Protein AF-A0A7C9AGA9-F1 (afdb_monomer_lite)

Foldseek 3Di:
DDDDDDDDDDDDDDDDDDDDDDDDDDDDDDDDDDDDDDPPDQDLVLVLLLLVLLLVLVPDPVNVVVPDLQVSLQSSQVSSVVPDPPPDDRDGSVRSVVVCVVQLVLLVLLLVLLVVLVVVDDPPDDPVSSNVSSQVSSCVVPVDGDDVVSNNVSQVPRPCSVVVDDDDPPPPPDDDDD

Sequence (178 aa):
MYGTPLVYYPTQPAPTTTSNPPPKKGKKKKTTNEGGGLGAKWTVEEDRRLVESWINVSTDPITGADHKKSGFWNKVALLYNRYAPQGATIRTGKICNARWNRAAPLVHKFSGSVAEAYRMNPSGANEDDIMQLAHANYQTKVGKTFDLMHWWLLLKDVPKWETGCDESIEVAGKRLRE

Secondary structure (DSSP, 8-state):
-PPPP---PPPPPPP----------------------S-PPPPHHHHHHHHHHHHHHHH-GGGGG---HHHHHHHHHHHHHHTSPTTPPPPPHHHHHHHHHHHHHHHHHHHHHHHHHHHT--TT--HHHHHHHHHHHHHHHHSS----HHHHHHHTT-HHHHH--SSSSGGGS-----

Organism: Opuntia streptacantha (NCBI:txid393608)

pLDDT: mean 73.15, std 26.1, range [26.39, 97.62]

InterPro domains:
  IPR001005 SANT/Myb domain [PS50090] (41-104)

Radius of gyration: 22.17 Å; chains: 1; bounding box: 47×60×65 Å

Structure (mmCIF, N/CA/C/O backbone):
data_AF-A0A7C9AGA9-F1
#
_entry.id   AF-A0A7C9AGA9-F1
#
loop_
_atom_site.group_PDB
_atom_site.id
_atom_site.type_symbol
_atom_site.label_atom_id
_atom_site.label_alt_id
_atom_site.label_comp_id
_atom_site.label_asym_id
_atom_site.label_entity_id
_atom_site.label_seq_id
_atom_site.pdbx_PDB_ins_code
_atom_site.Cartn_x
_atom_site.Cartn_y
_atom_site.Cartn_z
_atom_site.occupancy
_atom_site.B_iso_or_equiv
_atom_site.auth_seq_id
_atom_site.auth_comp_id
_atom_site.auth_asym_id
_atom_site.auth_atom_id
_atom_site.pdbx_PDB_model_num
ATOM 1 N N . MET A 1 1 ? 24.504 -8.997 28.547 1.00 39.72 1 MET A N 1
ATOM 2 C CA . MET A 1 1 ? 25.043 -9.439 27.243 1.00 39.72 1 MET A CA 1
ATOM 3 C C . MET A 1 1 ? 23.888 -10.064 26.470 1.00 39.72 1 MET A C 1
ATOM 5 O O . MET A 1 1 ? 23.668 -11.261 26.587 1.00 39.72 1 MET A O 1
ATOM 9 N N . TYR A 1 2 ? 23.060 -9.253 25.809 1.00 35.25 2 TYR A N 1
ATOM 10 C CA . TYR A 1 2 ? 21.906 -9.762 25.061 1.00 35.25 2 TYR A CA 1
ATOM 11 C C . TYR A 1 2 ? 22.397 -10.324 23.725 1.00 35.25 2 TYR A C 1
ATOM 13 O O . TYR A 1 2 ? 23.014 -9.602 22.944 1.00 35.25 2 TYR A O 1
ATOM 21 N N . GLY A 1 3 ? 22.191 -11.626 23.519 1.00 37.19 3 GLY A N 1
ATOM 22 C CA . GLY A 1 3 ? 22.558 -12.331 22.296 1.00 37.19 3 GLY A CA 1
ATOM 23 C C . GLY A 1 3 ? 21.707 -11.868 21.116 1.00 37.19 3 GLY A C 1
ATOM 24 O O . GLY A 1 3 ? 20.489 -11.743 21.222 1.00 37.19 3 GLY A O 1
ATOM 25 N N . THR A 1 4 ? 22.364 -11.603 19.995 1.00 42.75 4 THR A N 1
ATOM 26 C CA . THR A 1 4 ? 21.743 -11.315 18.703 1.00 42.75 4 THR A CA 1
ATOM 27 C C . THR A 1 4 ? 21.019 -12.561 18.173 1.00 42.75 4 THR A C 1
ATOM 29 O O . THR A 1 4 ? 21.627 -13.633 18.119 1.00 42.75 4 THR A O 1
ATOM 32 N N . PRO A 1 5 ? 19.741 -12.479 17.763 1.00 40.62 5 PRO A N 1
ATOM 33 C CA . PRO A 1 5 ? 19.074 -13.609 17.129 1.00 40.62 5 PRO A CA 1
ATOM 34 C C . PRO A 1 5 ? 19.585 -13.794 15.693 1.00 40.62 5 PRO A C 1
ATOM 36 O O . PRO A 1 5 ? 19.644 -12.847 14.906 1.00 40.62 5 PRO A O 1
ATOM 39 N N . LEU A 1 6 ? 19.966 -15.031 15.359 1.00 37.97 6 LEU A N 1
ATOM 40 C CA . LEU A 1 6 ? 20.382 -15.436 14.018 1.00 37.97 6 LEU A CA 1
ATOM 41 C C . LEU A 1 6 ? 19.194 -15.354 13.054 1.00 37.97 6 LEU A C 1
ATOM 43 O O . LEU A 1 6 ? 18.260 -16.151 13.119 1.00 37.97 6 LEU A O 1
ATOM 47 N N . VAL A 1 7 ? 19.253 -14.399 12.133 1.00 41.03 7 VAL A N 1
ATOM 48 C CA . VAL A 1 7 ? 18.376 -14.345 10.964 1.00 41.03 7 VAL A CA 1
ATOM 49 C C . VAL A 1 7 ? 18.815 -15.415 9.962 1.00 41.03 7 VAL A C 1
ATOM 51 O O . VAL A 1 7 ? 19.922 -15.378 9.425 1.00 41.03 7 VAL A O 1
ATOM 54 N N . TYR A 1 8 ? 17.956 -16.409 9.740 1.00 31.77 8 TYR A N 1
ATOM 55 C CA . TYR A 1 8 ? 18.155 -17.445 8.730 1.00 31.77 8 TYR A CA 1
ATOM 56 C C . TYR A 1 8 ? 17.895 -16.855 7.338 1.00 31.77 8 TYR A C 1
ATOM 58 O O . TYR A 1 8 ? 16.749 -16.610 6.966 1.00 31.77 8 TYR A O 1
ATOM 66 N N . TYR A 1 9 ? 18.960 -16.624 6.567 1.00 33.38 9 TYR A N 1
ATOM 67 C CA . TYR A 1 9 ? 18.868 -16.296 5.145 1.00 33.38 9 TYR A CA 1
ATOM 68 C C . TYR A 1 9 ? 19.170 -17.550 4.310 1.00 33.38 9 TYR A C 1
ATOM 70 O O . TYR A 1 9 ? 20.279 -18.081 4.410 1.00 33.38 9 TYR A O 1
ATOM 78 N N . PRO A 1 10 ? 18.238 -18.037 3.471 1.00 43.00 10 PRO A N 1
ATOM 79 C CA . PRO A 1 10 ? 18.528 -19.126 2.549 1.00 43.00 10 PRO A CA 1
ATOM 80 C C . PRO A 1 10 ? 19.542 -18.677 1.486 1.00 43.00 10 PRO A C 1
ATOM 82 O O . PRO A 1 10 ? 19.391 -17.639 0.840 1.00 43.00 10 PRO A O 1
ATOM 85 N N . THR A 1 11 ? 20.594 -19.477 1.323 1.00 35.62 11 THR A N 1
ATOM 86 C CA . THR A 1 11 ? 21.693 -19.279 0.373 1.00 35.62 11 THR A CA 1
ATOM 87 C C . THR A 1 11 ? 21.175 -19.242 -1.069 1.00 35.62 11 THR A C 1
ATOM 89 O O . THR A 1 11 ? 20.546 -20.192 -1.533 1.00 35.62 11 THR A O 1
ATOM 92 N N . GLN A 1 12 ? 21.452 -18.158 -1.800 1.00 39.62 12 GLN A N 1
ATOM 93 C CA . GLN A 1 12 ? 21.188 -18.083 -3.240 1.00 39.62 12 GLN A CA 1
ATOM 94 C C . GLN A 1 12 ? 22.231 -18.898 -4.024 1.00 39.62 12 GLN A C 1
ATOM 96 O O . GLN A 1 12 ? 23.425 -18.738 -3.763 1.00 39.62 12 GLN A O 1
ATOM 101 N N . PRO A 1 13 ? 21.839 -19.733 -5.003 1.00 37.53 13 PRO A N 1
ATOM 102 C CA . PRO A 1 13 ? 22.802 -20.363 -5.898 1.00 37.53 13 PRO A CA 1
ATOM 103 C C . PRO A 1 13 ? 23.362 -19.346 -6.908 1.00 37.53 13 PRO A C 1
ATOM 105 O O . PRO A 1 13 ? 22.625 -18.563 -7.510 1.00 37.53 13 PRO A O 1
ATOM 108 N N . ALA A 1 14 ? 24.684 -19.374 -7.084 1.00 35.16 14 ALA A N 1
ATOM 109 C CA . ALA A 1 14 ? 25.435 -18.549 -8.027 1.00 35.16 14 ALA A CA 1
ATOM 110 C C . ALA A 1 14 ? 25.087 -18.867 -9.502 1.00 35.16 14 ALA A C 1
ATOM 112 O O . ALA A 1 14 ? 24.732 -20.006 -9.816 1.00 35.16 14 ALA A O 1
ATOM 113 N N . PRO A 1 15 ? 25.220 -17.899 -10.431 1.00 33.16 15 PRO A N 1
ATOM 114 C CA . PRO A 1 15 ? 24.930 -18.113 -11.845 1.00 33.16 15 PRO A CA 1
ATOM 115 C C . PRO A 1 15 ? 26.035 -18.942 -12.513 1.00 33.16 15 PRO A C 1
ATOM 117 O O . PRO A 1 15 ? 27.178 -18.500 -12.619 1.00 33.16 15 PRO A O 1
ATOM 120 N N . THR A 1 16 ? 25.698 -20.131 -13.014 1.00 29.09 16 THR A N 1
ATOM 121 C CA . THR A 1 16 ? 26.574 -20.887 -13.912 1.00 29.09 16 THR A CA 1
ATOM 122 C C . THR A 1 16 ? 26.334 -20.460 -15.357 1.00 29.09 16 THR A C 1
ATOM 124 O O . THR A 1 16 ? 25.304 -20.730 -15.973 1.00 29.09 16 THR A O 1
ATOM 127 N N . THR A 1 17 ? 27.328 -19.775 -15.912 1.00 29.39 17 THR A N 1
ATOM 128 C CA . THR A 1 17 ? 27.481 -19.544 -17.346 1.00 29.39 17 THR A CA 1
ATOM 129 C C . THR A 1 17 ? 27.748 -20.887 -18.027 1.00 29.39 17 THR A C 1
ATOM 131 O O . THR A 1 17 ? 28.743 -21.547 -17.740 1.00 29.39 17 THR A O 1
ATOM 134 N N . THR A 1 18 ? 26.884 -21.318 -18.942 1.00 28.12 18 THR A N 1
ATOM 135 C CA . THR A 1 18 ? 27.195 -22.396 -19.891 1.00 28.12 18 THR A CA 1
ATOM 136 C C . THR A 1 18 ? 26.573 -22.052 -21.236 1.00 28.12 18 THR A C 1
ATOM 138 O O . THR A 1 18 ? 25.356 -22.012 -21.398 1.00 28.12 18 THR A O 1
ATOM 141 N N . SER A 1 19 ? 27.451 -21.742 -22.186 1.00 28.91 19 SER A N 1
ATOM 142 C CA . SER A 1 19 ? 27.158 -21.581 -23.604 1.00 28.91 19 SER A CA 1
ATOM 143 C C . SER A 1 19 ? 26.885 -22.934 -24.258 1.00 28.91 19 SER A C 1
ATOM 145 O O . SER A 1 19 ? 27.581 -23.891 -23.924 1.00 28.91 19 SER A O 1
ATOM 147 N N . ASN A 1 20 ? 25.943 -22.986 -25.215 1.00 32.97 20 ASN A N 1
ATOM 148 C CA . ASN A 1 20 ? 25.980 -23.697 -26.521 1.00 32.97 20 ASN A CA 1
ATOM 149 C C . ASN A 1 20 ? 24.539 -23.809 -27.126 1.00 32.97 20 ASN A C 1
ATOM 151 O O . ASN A 1 20 ? 23.587 -23.443 -26.441 1.00 32.97 20 ASN A O 1
ATOM 155 N N . PRO A 1 21 ? 24.331 -24.197 -28.411 1.00 35.50 21 PRO A N 1
ATOM 156 C CA . PRO A 1 21 ? 24.087 -23.323 -29.578 1.00 35.50 21 PRO A CA 1
ATOM 157 C C . PRO A 1 21 ? 22.657 -23.511 -30.185 1.00 35.50 21 PRO A C 1
ATOM 159 O O . PRO A 1 21 ? 21.881 -24.313 -29.666 1.00 35.50 21 PRO A O 1
ATOM 162 N N . PRO A 1 22 ? 22.248 -22.808 -31.275 1.00 41.53 22 PRO A N 1
ATOM 163 C CA . PRO A 1 22 ? 20.850 -22.792 -31.739 1.00 41.53 22 PRO A CA 1
ATOM 164 C C . PRO A 1 22 ? 20.518 -23.961 -32.688 1.00 41.53 22 PRO A C 1
ATOM 166 O O . PRO A 1 22 ? 21.375 -24.354 -33.484 1.00 41.53 22 PRO A O 1
ATOM 169 N N . PRO A 1 23 ? 19.264 -24.471 -32.710 1.00 32.66 23 PRO A N 1
ATOM 170 C CA . PRO A 1 23 ? 18.559 -24.489 -34.003 1.00 32.66 23 PRO A CA 1
ATOM 171 C C . PRO A 1 23 ? 17.006 -24.438 -34.003 1.00 32.66 23 PRO A C 1
ATOM 173 O O . PRO A 1 23 ? 16.314 -25.116 -33.256 1.00 32.66 23 PRO A O 1
ATOM 176 N N . LYS A 1 24 ? 16.526 -23.763 -35.061 1.00 28.41 24 LYS A N 1
ATOM 177 C CA . LYS A 1 24 ? 15.438 -24.104 -36.011 1.00 28.41 24 LYS A CA 1
ATOM 178 C C . LYS A 1 24 ? 13.952 -23.849 -35.680 1.00 28.41 24 LYS A C 1
ATOM 180 O O . LYS A 1 24 ? 13.315 -24.431 -34.815 1.00 28.41 24 LYS A O 1
ATOM 185 N N . LYS A 1 25 ? 13.408 -23.011 -36.576 1.00 36.22 25 LYS A N 1
ATOM 186 C CA . LYS A 1 25 ? 12.015 -22.654 -36.870 1.00 36.22 25 LYS A CA 1
ATOM 187 C C . LYS A 1 25 ? 11.065 -23.860 -36.912 1.00 36.22 25 LYS A C 1
ATOM 189 O O . LYS A 1 25 ? 11.244 -24.758 -37.728 1.00 36.22 25 LYS A O 1
ATOM 194 N N . GLY A 1 26 ? 9.962 -23.750 -36.175 1.00 28.50 26 GLY A N 1
ATOM 195 C CA . GLY A 1 26 ? 8.726 -24.497 -36.401 1.00 28.50 26 GLY A CA 1
ATOM 196 C C . GLY A 1 26 ? 7.529 -23.560 -36.245 1.00 28.50 26 GLY A C 1
ATOM 197 O O . GLY A 1 26 ? 7.240 -23.088 -35.152 1.00 28.50 26 GLY A O 1
ATOM 198 N N . LYS A 1 27 ? 6.848 -23.244 -37.351 1.00 33.62 27 LYS A N 1
ATOM 199 C CA . LYS A 1 27 ? 5.562 -22.529 -37.346 1.00 33.62 27 LYS A CA 1
ATOM 200 C C . LYS A 1 27 ? 4.480 -23.462 -36.793 1.00 33.62 27 LYS A C 1
ATOM 202 O O . LYS A 1 27 ? 4.341 -24.552 -37.340 1.00 33.62 27 LYS A O 1
ATOM 207 N N . LYS A 1 28 ? 3.636 -23.002 -35.857 1.00 28.03 28 LYS A N 1
ATOM 208 C CA . LYS A 1 28 ? 2.190 -23.313 -35.859 1.00 28.03 28 LYS A CA 1
ATOM 209 C C . LYS A 1 28 ? 1.373 -22.391 -34.936 1.00 28.03 28 LYS A C 1
ATOM 211 O O . LYS A 1 28 ? 1.570 -22.344 -33.731 1.00 28.03 28 LYS A O 1
ATOM 216 N N . LYS A 1 29 ? 0.478 -21.665 -35.615 1.00 34.91 29 LYS A N 1
ATOM 217 C CA . LYS A 1 29 ? -0.795 -21.022 -35.244 1.00 34.91 29 LYS A CA 1
ATOM 218 C C . LYS A 1 29 ? -1.148 -20.916 -33.751 1.00 34.91 29 LYS A C 1
ATOM 220 O O . LYS A 1 29 ? -1.431 -21.925 -33.114 1.00 34.91 29 LYS A O 1
ATOM 225 N N . LYS A 1 30 ? -1.380 -19.681 -33.290 1.00 28.16 30 LYS A N 1
ATOM 226 C CA . LYS A 1 30 ? -2.410 -19.411 -32.281 1.00 28.16 30 LYS A CA 1
ATOM 227 C C . LYS A 1 30 ? -3.196 -18.153 -32.655 1.00 28.16 30 LYS A C 1
ATOM 229 O O . LYS A 1 30 ? -2.634 -17.089 -32.877 1.00 28.16 30 LYS A O 1
ATOM 234 N N . THR A 1 31 ? -4.482 -18.412 -32.833 1.00 26.39 31 THR A N 1
ATOM 235 C CA . THR A 1 31 ? -5.652 -17.548 -32.987 1.00 26.39 31 THR A CA 1
ATOM 236 C C . THR A 1 31 ? -5.500 -16.107 -32.506 1.00 26.39 31 THR A C 1
ATOM 238 O O . THR A 1 31 ? -5.170 -15.853 -31.349 1.00 26.39 31 THR A O 1
ATOM 241 N N . THR A 1 32 ? -5.845 -15.193 -33.406 1.00 35.03 32 THR A N 1
ATOM 242 C CA . THR A 1 32 ? -6.247 -13.812 -33.151 1.00 35.03 32 THR A CA 1
ATOM 243 C C . THR A 1 32 ? -7.291 -13.754 -32.035 1.00 35.03 32 THR A C 1
ATOM 245 O O . THR A 1 32 ? -8.332 -14.398 -32.145 1.00 35.03 32 THR A O 1
ATOM 248 N N . ASN A 1 33 ? -7.036 -12.960 -30.997 1.00 30.09 33 ASN A N 1
ATOM 249 C CA . ASN 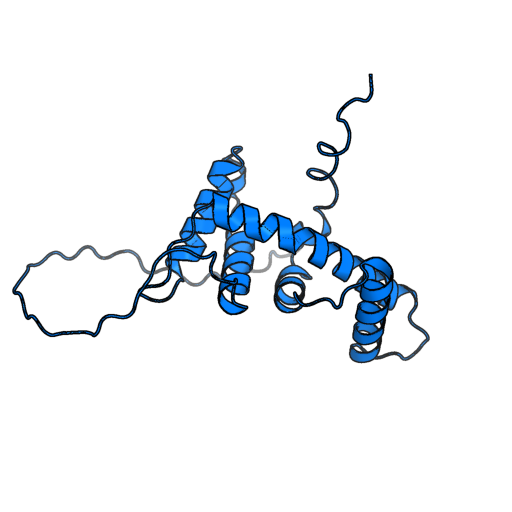A 1 33 ? -8.042 -12.010 -30.536 1.00 30.09 33 ASN A CA 1
ATOM 250 C C . ASN A 1 33 ? -7.339 -10.786 -29.924 1.00 30.09 33 ASN A C 1
ATOM 252 O O . ASN A 1 33 ? -6.679 -10.883 -28.893 1.00 30.09 33 ASN A O 1
ATOM 256 N N . GLU A 1 34 ? -7.368 -9.708 -30.705 1.00 36.56 34 GLU A N 1
ATOM 257 C CA . GLU A 1 34 ? -7.579 -8.295 -30.347 1.00 36.56 34 GLU A CA 1
ATOM 258 C C . GLU A 1 34 ? -7.330 -7.924 -28.873 1.00 36.56 34 GLU A C 1
ATOM 260 O O . GLU A 1 34 ? -7.956 -8.448 -27.961 1.00 36.56 34 GLU A O 1
ATOM 265 N N . GLY A 1 35 ? -6.356 -7.077 -28.548 1.00 31.08 35 GLY A N 1
ATOM 266 C CA . GLY A 1 35 ? -6.414 -5.620 -28.725 1.00 31.08 35 GLY A CA 1
ATOM 267 C C . GLY A 1 35 ? -6.210 -5.016 -27.323 1.00 31.08 35 GLY A C 1
ATOM 268 O O . GLY A 1 35 ? -6.912 -5.350 -26.383 1.00 31.08 35 GLY A O 1
ATOM 269 N N . GLY A 1 36 ? -5.153 -4.265 -27.027 1.00 32.00 36 GLY A N 1
ATOM 270 C CA . GLY A 1 36 ? -4.911 -2.968 -27.637 1.00 32.00 36 GLY A CA 1
ATOM 271 C C . GLY A 1 36 ? -5.779 -1.899 -26.964 1.00 32.00 36 GLY A C 1
ATOM 272 O O . GLY A 1 36 ? -6.773 -1.484 -27.532 1.00 32.00 36 GLY A O 1
ATOM 273 N N . GLY A 1 37 ? -5.385 -1.450 -25.766 1.00 37.06 37 GLY A N 1
ATOM 274 C CA . GLY A 1 37 ? -5.727 -0.117 -25.255 1.00 37.06 37 GLY A CA 1
ATOM 275 C C . GLY A 1 37 ? -7.147 0.125 -24.733 1.00 37.06 37 GLY A C 1
ATOM 276 O O . GLY A 1 37 ? -7.912 0.821 -25.373 1.00 37.06 37 GLY A O 1
ATOM 277 N N . LEU A 1 38 ? -7.419 -0.291 -23.494 1.00 36.12 38 LEU A N 1
ATOM 278 C CA . LEU A 1 38 ? -8.285 0.383 -22.512 1.00 36.12 38 LEU A CA 1
ATOM 279 C C . LEU A 1 38 ? -7.751 -0.064 -21.144 1.00 36.12 38 LEU A C 1
ATOM 281 O O . LEU A 1 38 ? -7.530 -1.254 -20.946 1.00 36.12 38 LEU A O 1
ATOM 285 N N . GLY A 1 39 ? -7.418 0.872 -20.249 1.00 46.16 39 GLY A N 1
ATOM 286 C CA . GLY A 1 39 ? -6.615 0.611 -19.044 1.00 46.16 39 GLY A CA 1
ATOM 287 C C . GLY A 1 39 ? -7.052 -0.640 -18.277 1.00 46.16 39 GLY A C 1
ATOM 288 O O . GLY A 1 39 ? -8.075 -0.613 -17.598 1.00 46.16 39 GLY A O 1
ATOM 289 N N . ALA A 1 40 ? -6.276 -1.724 -18.401 1.00 58.12 40 ALA A N 1
ATOM 290 C CA . ALA A 1 40 ? -6.589 -3.009 -17.788 1.00 58.12 40 ALA A CA 1
ATOM 291 C C . ALA A 1 40 ? -6.846 -2.812 -16.290 1.00 58.12 40 ALA A C 1
ATOM 293 O O . ALA A 1 40 ? -5.966 -2.310 -15.576 1.00 58.12 40 ALA A O 1
ATOM 294 N N . LYS A 1 41 ? -8.062 -3.164 -15.851 1.00 80.56 41 LYS A N 1
ATOM 295 C CA . LYS A 1 41 ? -8.449 -3.173 -14.438 1.00 80.56 41 LYS A CA 1
ATOM 296 C C . LYS A 1 41 ? -7.404 -3.990 -13.679 1.00 80.56 41 LYS A C 1
ATOM 298 O O . LYS A 1 41 ? -7.092 -5.100 -14.094 1.00 80.56 41 LYS A O 1
ATOM 303 N N . TRP A 1 42 ? -6.845 -3.411 -12.620 1.00 92.12 42 TRP A N 1
ATOM 304 C CA . TRP A 1 42 ? -5.905 -4.116 -11.756 1.00 92.12 42 TRP A CA 1
ATOM 305 C C . TRP A 1 42 ? -6.635 -5.265 -11.072 1.00 92.12 42 TRP A C 1
ATOM 307 O O . TRP A 1 42 ? -7.652 -5.049 -10.414 1.00 92.12 42 TRP A O 1
ATOM 317 N N . THR A 1 43 ? -6.128 -6.471 -11.269 1.00 94.38 43 THR A N 1
ATOM 318 C CA . THR A 1 43 ? -6.585 -7.666 -10.560 1.00 94.38 43 THR A CA 1
ATOM 319 C C . THR A 1 43 ? -6.022 -7.696 -9.142 1.00 94.38 43 THR A C 1
ATOM 321 O O . THR A 1 43 ? -5.054 -6.998 -8.822 1.00 94.38 43 THR A O 1
ATOM 324 N N . VAL A 1 44 ? -6.611 -8.531 -8.288 1.00 95.25 44 VAL A N 1
ATOM 325 C CA . VAL A 1 44 ? -6.138 -8.719 -6.913 1.00 95.25 44 VAL A CA 1
ATOM 326 C C . VAL A 1 44 ? -4.704 -9.263 -6.911 1.00 95.25 44 VAL A C 1
ATOM 328 O O . VAL A 1 44 ? -3.873 -8.809 -6.130 1.00 95.25 44 VAL A O 1
ATOM 331 N N . GLU A 1 45 ? -4.368 -10.169 -7.826 1.00 95.44 45 GLU A N 1
ATOM 332 C CA . GLU A 1 45 ? -3.030 -10.755 -7.959 1.00 95.44 45 GLU A CA 1
ATOM 333 C C . GLU A 1 45 ? -1.999 -9.727 -8.442 1.00 95.44 45 GLU A C 1
ATOM 335 O O . GLU A 1 45 ? -0.862 -9.718 -7.968 1.00 95.44 45 GLU A O 1
ATOM 340 N N . GLU A 1 46 ? -2.376 -8.841 -9.369 1.00 96.06 46 GLU A N 1
ATOM 341 C CA . GLU A 1 46 ? -1.508 -7.731 -9.772 1.00 96.06 46 GLU A CA 1
ATOM 342 C C . GLU A 1 46 ? -1.286 -6.747 -8.619 1.00 96.06 46 GLU A C 1
ATOM 344 O O . GLU A 1 46 ? -0.170 -6.270 -8.426 1.00 96.06 46 GLU A O 1
ATOM 349 N N . ASP A 1 47 ? -2.321 -6.454 -7.838 1.00 96.88 47 ASP A N 1
ATOM 350 C CA . ASP A 1 47 ? -2.201 -5.599 -6.664 1.00 96.88 47 ASP A CA 1
ATOM 351 C C . ASP A 1 47 ? -1.293 -6.208 -5.593 1.00 96.88 47 ASP A C 1
ATOM 353 O O . ASP A 1 47 ? -0.391 -5.521 -5.117 1.00 96.88 47 ASP A O 1
ATOM 357 N N . ARG A 1 48 ? -1.470 -7.492 -5.248 1.00 97.19 48 ARG A N 1
ATOM 358 C CA . ARG A 1 48 ? -0.590 -8.184 -4.289 1.00 97.19 48 ARG A CA 1
ATOM 359 C C . ARG A 1 48 ? 0.864 -8.097 -4.731 1.00 97.19 48 ARG A C 1
ATOM 361 O O . ARG A 1 48 ? 1.706 -7.638 -3.967 1.00 97.19 48 ARG A O 1
ATOM 368 N N . ARG A 1 49 ? 1.139 -8.416 -6.000 1.00 97.38 49 ARG A N 1
ATOM 369 C CA . ARG A 1 49 ? 2.496 -8.347 -6.557 1.00 97.38 49 ARG A CA 1
ATOM 370 C C . ARG A 1 49 ? 3.072 -6.936 -6.495 1.00 97.38 49 ARG A C 1
ATOM 372 O O . ARG A 1 49 ? 4.267 -6.772 -6.251 1.00 97.38 49 ARG A O 1
ATOM 379 N N . LEU A 1 50 ? 2.254 -5.909 -6.736 1.00 97.62 50 LEU A N 1
ATOM 380 C CA . LEU A 1 50 ? 2.676 -4.514 -6.610 1.00 97.62 50 LEU A CA 1
ATOM 381 C C . LEU A 1 50 ? 3.040 -4.177 -5.160 1.00 97.62 50 LEU A C 1
ATOM 383 O O . LEU A 1 50 ? 4.090 -3.576 -4.936 1.00 97.62 50 LEU A O 1
ATOM 387 N N . VAL A 1 51 ? 2.204 -4.574 -4.200 1.00 97.25 51 VAL A N 1
ATOM 388 C CA . VAL A 1 51 ? 2.432 -4.330 -2.771 1.00 97.25 51 VAL A CA 1
ATOM 389 C C . VAL A 1 51 ? 3.684 -5.050 -2.282 1.00 97.25 51 VAL A C 1
ATOM 391 O O . VAL A 1 51 ? 4.563 -4.411 -1.713 1.00 97.25 51 VAL A O 1
ATOM 394 N N . GLU A 1 52 ? 3.834 -6.334 -2.591 1.00 96.00 52 GLU A N 1
ATOM 395 C CA . GLU A 1 52 ? 5.024 -7.121 -2.255 1.00 96.00 52 GLU A CA 1
ATOM 396 C C . GLU A 1 52 ? 6.291 -6.516 -2.869 1.00 96.00 52 GLU A C 1
ATOM 398 O O . GLU A 1 52 ? 7.302 -6.350 -2.185 1.00 96.00 52 GLU A O 1
ATOM 403 N N . SER A 1 53 ? 6.241 -6.123 -4.146 1.00 96.19 53 SER A N 1
ATOM 404 C CA . SER A 1 53 ? 7.376 -5.477 -4.818 1.00 96.19 53 SER A CA 1
ATOM 405 C C . SER A 1 53 ? 7.742 -4.151 -4.154 1.00 96.19 53 SER A C 1
ATOM 407 O O . SER A 1 53 ? 8.923 -3.853 -3.991 1.00 96.19 53 SER A O 1
ATOM 409 N N . TRP A 1 54 ? 6.745 -3.356 -3.757 1.00 95.38 54 TRP A N 1
ATOM 410 C CA . TRP A 1 54 ? 6.975 -2.113 -3.029 1.00 95.38 54 TRP A CA 1
ATOM 411 C C . TRP A 1 54 ? 7.615 -2.373 -1.667 1.00 95.38 54 TRP A C 1
ATOM 413 O O . TRP A 1 54 ? 8.614 -1.727 -1.361 1.00 95.38 54 TRP A O 1
ATOM 423 N N . ILE A 1 55 ? 7.106 -3.341 -0.894 1.00 93.69 55 ILE A N 1
ATOM 424 C CA . ILE A 1 55 ? 7.653 -3.706 0.421 1.00 93.69 55 ILE A CA 1
ATOM 425 C C . ILE A 1 55 ? 9.134 -4.065 0.271 1.00 93.69 55 ILE A C 1
ATOM 427 O O . ILE A 1 55 ? 9.965 -3.407 0.892 1.00 93.69 55 ILE A O 1
ATOM 431 N N . ASN A 1 56 ? 9.466 -4.990 -0.638 1.00 92.25 56 ASN A N 1
ATOM 432 C CA . ASN A 1 56 ? 10.840 -5.441 -0.887 1.00 92.25 56 ASN A CA 1
ATOM 433 C C . ASN A 1 56 ? 11.800 -4.288 -1.222 1.00 92.25 56 ASN A C 1
ATOM 435 O O . ASN A 1 56 ? 12.889 -4.202 -0.662 1.00 92.25 56 ASN A O 1
ATOM 439 N N . VAL A 1 57 ? 11.400 -3.379 -2.119 1.00 91.44 57 VAL A N 1
ATOM 440 C CA . VAL A 1 57 ? 12.233 -2.217 -2.487 1.00 91.44 57 VAL A CA 1
ATOM 441 C C . VAL A 1 57 ? 12.305 -1.200 -1.345 1.00 91.44 57 VAL A C 1
ATOM 443 O O . VAL A 1 57 ? 13.323 -0.540 -1.162 1.00 91.44 57 VAL A O 1
ATOM 446 N N . SER A 1 58 ? 11.235 -1.050 -0.565 1.00 87.19 58 SER A N 1
ATOM 447 C CA . SER A 1 58 ? 11.166 -0.079 0.528 1.00 87.19 58 SER A CA 1
ATOM 448 C C . SER A 1 58 ? 12.011 -0.466 1.747 1.00 87.19 58 SER A C 1
ATOM 450 O O . SER A 1 58 ? 12.402 0.430 2.501 1.00 87.19 58 SER A O 1
ATOM 452 N N . THR A 1 59 ? 12.284 -1.761 1.928 1.00 85.12 59 THR A N 1
ATOM 453 C CA . THR A 1 59 ? 13.094 -2.320 3.021 1.00 85.12 59 THR A CA 1
ATOM 454 C C . THR A 1 59 ? 14.538 -2.610 2.615 1.00 85.12 59 THR A C 1
ATOM 456 O O . THR A 1 59 ? 15.345 -2.956 3.471 1.00 85.12 59 THR A O 1
ATOM 459 N N . ASP A 1 60 ? 14.877 -2.484 1.330 1.00 81.06 60 ASP A N 1
ATOM 460 C CA . ASP A 1 60 ? 16.239 -2.683 0.839 1.00 81.06 60 ASP A CA 1
ATOM 461 C C . ASP A 1 60 ? 17.156 -1.521 1.284 1.00 81.06 60 ASP A C 1
ATOM 463 O O . ASP A 1 60 ? 16.946 -0.377 0.854 1.00 81.06 60 ASP A O 1
ATOM 467 N N . PRO A 1 61 ? 18.195 -1.782 2.105 1.00 67.31 61 PRO A N 1
ATOM 468 C CA . PRO A 1 61 ? 19.104 -0.748 2.600 1.00 67.31 61 PRO A CA 1
ATOM 469 C C . PRO A 1 61 ? 19.873 -0.039 1.475 1.00 67.31 61 PRO A C 1
ATOM 471 O O . PRO A 1 61 ? 20.213 1.135 1.612 1.00 67.31 61 PRO A O 1
ATOM 474 N N . ILE A 1 62 ? 20.100 -0.703 0.335 1.00 67.12 62 ILE A N 1
ATOM 475 C CA . ILE A 1 62 ? 20.804 -0.128 -0.822 1.00 67.12 62 ILE A CA 1
ATOM 476 C C . ILE A 1 62 ? 19.927 0.919 -1.519 1.00 67.12 62 ILE A C 1
ATOM 478 O O . ILE A 1 62 ? 20.417 1.921 -2.044 1.00 67.12 62 ILE A O 1
ATOM 482 N N . THR A 1 63 ? 18.606 0.732 -1.494 1.00 60.44 63 THR A N 1
ATOM 483 C CA . THR A 1 63 ? 17.662 1.672 -2.103 1.00 60.44 63 THR A CA 1
ATOM 484 C C . THR A 1 63 ? 17.607 3.017 -1.360 1.00 60.44 63 THR A C 1
ATOM 486 O O . THR A 1 63 ? 17.241 4.021 -1.971 1.00 60.44 63 THR A O 1
ATOM 489 N N . GLY A 1 64 ? 18.076 3.088 -0.108 1.00 53.75 64 GLY A N 1
ATOM 490 C CA . GLY A 1 64 ? 18.214 4.341 0.647 1.00 53.75 64 GLY A CA 1
ATOM 491 C C . GLY A 1 64 ? 19.180 5.365 0.030 1.00 53.75 64 GLY A C 1
ATOM 492 O O . GLY A 1 64 ? 19.028 6.557 0.278 1.00 53.75 64 GLY A O 1
ATOM 493 N N . ALA A 1 65 ? 20.123 4.929 -0.815 1.00 55.03 65 ALA A N 1
ATOM 494 C CA . ALA A 1 65 ? 21.098 5.808 -1.474 1.00 55.03 65 ALA A CA 1
ATOM 495 C C . ALA A 1 65 ? 20.580 6.456 -2.776 1.00 55.03 65 ALA A C 1
ATOM 497 O O . ALA A 1 65 ? 21.217 7.349 -3.335 1.00 55.03 65 ALA A O 1
ATOM 498 N N . ASP A 1 66 ? 19.434 6.005 -3.294 1.00 57.16 66 ASP A N 1
ATOM 499 C CA . ASP A 1 66 ? 18.911 6.427 -4.594 1.00 57.16 66 ASP A CA 1
ATOM 500 C C . ASP A 1 66 ? 17.762 7.429 -4.400 1.00 57.16 66 ASP A C 1
ATOM 502 O O . ASP A 1 66 ? 16.580 7.086 -4.394 1.00 57.16 66 ASP A O 1
ATOM 506 N N . HIS A 1 67 ? 18.117 8.702 -4.204 1.00 59.19 67 HIS A N 1
ATOM 507 C CA . HIS A 1 67 ? 17.194 9.773 -3.794 1.00 59.19 67 HIS A CA 1
ATOM 508 C C . HIS A 1 67 ? 16.136 10.172 -4.844 1.00 59.19 67 HIS A C 1
ATOM 510 O O . HIS A 1 67 ? 15.293 11.039 -4.595 1.00 59.19 67 HIS A O 1
ATOM 516 N N . LYS A 1 68 ? 16.143 9.580 -6.046 1.00 77.69 68 LYS A N 1
ATOM 517 C CA . LYS A 1 68 ? 15.188 9.937 -7.104 1.00 77.69 68 LYS A CA 1
ATOM 518 C C . LYS A 1 68 ? 13.924 9.086 -6.997 1.00 77.69 68 LYS A C 1
ATOM 520 O O . LYS A 1 68 ? 13.944 7.887 -7.264 1.00 77.69 68 LYS A O 1
ATOM 525 N N . LYS A 1 69 ? 12.779 9.742 -6.749 1.00 76.50 69 LYS A N 1
ATOM 526 C CA . LYS A 1 69 ? 11.438 9.113 -6.751 1.00 76.50 69 LYS A CA 1
ATOM 527 C C . LYS A 1 69 ? 11.186 8.254 -8.003 1.00 76.50 69 LYS A C 1
ATOM 529 O O . LYS A 1 69 ? 10.562 7.202 -7.910 1.00 76.50 69 LYS A O 1
ATOM 534 N N . SER A 1 70 ? 11.677 8.671 -9.175 1.00 83.62 70 SER A N 1
ATOM 535 C CA . SER A 1 70 ? 11.563 7.888 -10.416 1.00 83.62 70 SER A CA 1
ATOM 536 C C . SER A 1 70 ? 12.375 6.587 -10.384 1.00 83.62 70 SER A C 1
ATOM 538 O O . SER A 1 70 ? 11.880 5.561 -10.848 1.00 83.62 70 SER A O 1
ATOM 540 N N . GLY A 1 71 ? 13.580 6.606 -9.808 1.00 88.44 71 GLY A N 1
ATOM 541 C CA . GLY A 1 71 ? 14.434 5.429 -9.637 1.00 88.44 71 GLY A CA 1
ATOM 542 C C . GLY A 1 71 ? 13.781 4.380 -8.740 1.00 88.44 71 GLY A C 1
ATOM 543 O O . GLY A 1 71 ? 13.702 3.214 -9.124 1.00 88.44 71 GLY A O 1
ATOM 544 N N . PHE A 1 72 ? 13.203 4.811 -7.614 1.00 90.75 72 PHE A N 1
ATOM 545 C CA . PHE A 1 72 ? 12.447 3.938 -6.710 1.00 90.75 72 PHE A CA 1
ATOM 546 C C . PHE A 1 72 ? 11.337 3.172 -7.444 1.00 90.75 72 PHE A C 1
ATOM 548 O O . PHE A 1 72 ? 11.307 1.942 -7.444 1.00 90.75 72 PHE A O 1
ATOM 555 N N . TRP A 1 73 ? 10.456 3.884 -8.150 1.00 94.50 73 TRP A N 1
ATOM 556 C CA . TRP A 1 73 ? 9.341 3.245 -8.853 1.00 94.50 73 TRP A CA 1
ATOM 557 C C . TRP A 1 73 ? 9.780 2.371 -10.028 1.00 94.50 73 TRP A C 1
ATOM 559 O O . TRP A 1 73 ? 9.098 1.398 -10.347 1.00 94.50 73 TRP A O 1
ATOM 569 N N . ASN A 1 74 ? 10.921 2.669 -10.652 1.00 94.25 74 ASN A N 1
ATOM 570 C CA . ASN A 1 74 ? 11.507 1.794 -11.663 1.00 94.25 74 ASN A CA 1
ATOM 571 C C . ASN A 1 74 ? 11.998 0.471 -11.056 1.00 94.25 74 ASN A C 1
ATOM 573 O O . ASN A 1 74 ? 11.765 -0.575 -11.656 1.00 94.25 74 ASN A O 1
ATOM 577 N N . LYS A 1 75 ? 12.598 0.488 -9.856 1.00 94.44 75 LYS A N 1
ATOM 578 C CA . LYS A 1 75 ? 12.972 -0.738 -9.123 1.00 94.44 75 LYS A CA 1
ATOM 579 C C . LYS A 1 75 ? 11.740 -1.560 -8.737 1.00 94.44 75 LYS A C 1
ATOM 581 O O . LYS A 1 75 ? 11.721 -2.768 -8.960 1.00 94.44 75 LYS A O 1
ATOM 586 N N . VAL A 1 76 ? 10.680 -0.903 -8.254 1.00 95.44 76 VAL A N 1
ATOM 587 C CA . VAL A 1 76 ? 9.399 -1.569 -7.949 1.00 95.44 76 VAL A CA 1
ATOM 588 C C . VAL A 1 76 ? 8.819 -2.229 -9.199 1.00 95.44 76 VAL A C 1
ATOM 590 O O . VAL A 1 76 ? 8.464 -3.403 -9.166 1.00 95.44 76 VAL A O 1
ATOM 593 N N . ALA A 1 77 ? 8.764 -1.507 -10.320 1.00 96.50 77 ALA A N 1
ATOM 594 C CA . ALA A 1 77 ? 8.278 -2.060 -11.581 1.00 96.50 77 ALA A CA 1
ATOM 595 C C . ALA A 1 77 ? 9.151 -3.219 -12.087 1.00 96.50 77 ALA A C 1
ATOM 597 O O . ALA A 1 77 ? 8.624 -4.193 -12.619 1.00 96.50 77 ALA A O 1
ATOM 598 N N . LEU A 1 78 ? 10.473 -3.148 -11.910 1.00 96.12 78 LEU A N 1
ATOM 599 C CA . LEU A 1 78 ? 11.382 -4.229 -12.285 1.00 96.12 78 LEU A CA 1
ATOM 600 C C . LEU A 1 78 ? 11.064 -5.521 -11.519 1.00 96.12 78 LEU A C 1
ATOM 602 O O . LEU A 1 78 ? 10.926 -6.570 -12.149 1.00 96.12 78 LEU A O 1
ATOM 606 N N . LEU A 1 79 ? 10.906 -5.452 -10.191 1.00 96.56 79 LEU A N 1
ATOM 607 C CA . LEU A 1 79 ? 10.514 -6.616 -9.385 1.00 96.56 79 LEU A CA 1
ATOM 608 C C . LEU A 1 79 ? 9.109 -7.106 -9.741 1.00 96.56 79 LEU A C 1
ATOM 610 O O . LEU A 1 79 ? 8.920 -8.300 -9.959 1.00 96.56 79 LEU A O 1
ATOM 614 N N . TYR A 1 80 ? 8.152 -6.191 -9.899 1.00 97.38 80 TYR A N 1
ATOM 615 C CA . TYR A 1 80 ? 6.787 -6.534 -10.289 1.00 97.38 80 TYR A CA 1
ATOM 616 C C . TYR A 1 80 ? 6.751 -7.335 -11.598 1.00 97.38 80 TYR A C 1
ATOM 618 O O . TYR A 1 80 ? 6.081 -8.363 -11.684 1.00 97.38 80 TYR A O 1
ATOM 626 N N . ASN A 1 81 ? 7.479 -6.886 -12.624 1.00 97.19 81 ASN A N 1
ATOM 627 C CA . ASN A 1 81 ? 7.486 -7.551 -13.927 1.00 97.19 81 ASN A CA 1
ATOM 628 C C . ASN A 1 81 ? 8.269 -8.870 -13.898 1.00 97.19 81 ASN A C 1
ATOM 630 O O . ASN A 1 81 ? 7.921 -9.789 -14.632 1.00 97.19 81 ASN A O 1
ATOM 634 N N . ARG A 1 82 ? 9.296 -8.988 -13.044 1.00 96.69 82 ARG A N 1
ATOM 635 C CA . ARG A 1 82 ? 10.075 -10.226 -12.877 1.00 96.69 82 ARG A CA 1
ATOM 636 C C . ARG A 1 82 ? 9.210 -11.396 -12.413 1.00 96.69 82 ARG A C 1
ATOM 638 O O . ARG A 1 82 ? 9.421 -12.513 -12.866 1.00 96.69 82 ARG A O 1
ATOM 645 N N . TYR A 1 83 ? 8.250 -11.133 -11.531 1.00 94.38 83 TYR A N 1
ATOM 646 C CA . TYR A 1 83 ? 7.335 -12.146 -10.999 1.00 94.38 83 TYR A CA 1
ATOM 647 C C . TYR A 1 83 ? 5.997 -12.203 -11.752 1.00 94.38 83 TYR A C 1
ATOM 649 O O . TYR A 1 83 ? 5.040 -12.822 -11.285 1.00 94.38 83 TYR A O 1
ATOM 657 N N . ALA A 1 84 ? 5.891 -11.535 -12.904 1.00 94.44 84 ALA A N 1
ATOM 658 C CA . ALA A 1 84 ? 4.683 -11.573 -13.709 1.00 94.44 84 ALA A CA 1
ATOM 659 C C . ALA A 1 84 ? 4.603 -12.865 -14.548 1.00 94.44 84 ALA A C 1
ATOM 661 O O . ALA A 1 84 ? 5.630 -13.340 -15.035 1.00 94.44 84 ALA A O 1
ATOM 662 N N . PRO A 1 85 ? 3.397 -13.431 -14.758 1.00 93.31 85 PRO A N 1
ATOM 663 C CA . PRO A 1 85 ? 3.208 -14.567 -15.653 1.00 93.31 85 PRO A CA 1
ATOM 664 C C . PRO A 1 85 ? 3.717 -14.284 -17.068 1.00 93.31 85 PRO A C 1
ATOM 666 O O . PRO A 1 85 ? 3.685 -13.145 -17.543 1.00 93.31 85 PRO A O 1
ATOM 669 N N . GLN A 1 86 ? 4.119 -15.338 -17.777 1.00 90.38 86 GLN A N 1
ATOM 670 C CA . GLN A 1 86 ? 4.547 -15.217 -19.167 1.00 90.38 86 GLN A CA 1
ATOM 671 C C . GLN A 1 86 ? 3.438 -14.584 -20.022 1.00 90.38 86 GLN A C 1
ATOM 673 O O . GLN A 1 86 ? 2.299 -15.045 -20.025 1.00 90.38 86 GLN A O 1
ATOM 678 N N . GLY A 1 87 ? 3.787 -13.536 -20.770 1.00 88.56 87 GLY A N 1
ATOM 679 C CA . GLY A 1 87 ? 2.839 -12.804 -21.616 1.00 88.56 87 GLY A CA 1
ATOM 680 C C . GLY A 1 87 ? 2.002 -11.750 -20.884 1.00 88.56 87 GLY A C 1
ATOM 681 O O . GLY A 1 87 ? 1.158 -11.121 -21.517 1.00 88.56 87 GLY A O 1
ATOM 682 N N . ALA A 1 88 ? 2.232 -11.520 -19.587 1.00 90.31 88 ALA A N 1
ATOM 683 C CA . ALA A 1 88 ? 1.619 -10.406 -18.875 1.00 90.31 88 ALA A CA 1
ATOM 684 C C . ALA A 1 88 ? 2.094 -9.050 -19.426 1.00 90.31 88 ALA A C 1
ATOM 686 O O . ALA A 1 88 ? 3.243 -8.880 -19.841 1.00 90.31 88 ALA A O 1
ATOM 687 N N . THR A 1 89 ? 1.204 -8.059 -19.384 1.00 90.56 89 THR A N 1
ATOM 688 C CA . THR A 1 89 ? 1.525 -6.682 -19.769 1.00 90.56 89 THR A CA 1
ATOM 689 C C . THR A 1 89 ? 2.593 -6.101 -18.846 1.00 90.56 89 THR A C 1
ATOM 691 O O . THR A 1 89 ? 2.391 -6.007 -17.635 1.00 90.56 89 THR A O 1
ATOM 694 N N . ILE A 1 90 ? 3.698 -5.635 -19.430 1.00 93.56 90 ILE A N 1
ATOM 695 C CA . ILE A 1 90 ? 4.771 -4.962 -18.694 1.00 93.56 90 ILE A CA 1
ATOM 696 C C . ILE A 1 90 ? 4.264 -3.630 -18.133 1.00 93.56 90 ILE A C 1
ATOM 698 O O . ILE A 1 90 ? 3.789 -2.760 -18.868 1.00 93.56 90 ILE A O 1
ATOM 702 N N . ARG A 1 91 ? 4.380 -3.449 -16.816 1.00 94.50 91 ARG A N 1
ATOM 703 C CA . ARG A 1 91 ? 4.008 -2.208 -16.123 1.00 94.50 91 ARG A CA 1
ATOM 704 C C . ARG A 1 91 ? 5.252 -1.348 -15.907 1.00 94.50 91 ARG A C 1
ATOM 706 O O . ARG A 1 91 ? 6.288 -1.839 -15.472 1.00 94.50 91 ARG A O 1
ATOM 713 N N . THR A 1 92 ? 5.165 -0.054 -16.200 1.00 96.25 92 THR A N 1
ATOM 714 C CA . THR A 1 92 ? 6.262 0.895 -15.944 1.00 96.25 92 THR A CA 1
ATOM 715 C C . THR A 1 92 ? 6.204 1.434 -14.516 1.00 96.25 92 THR A C 1
ATOM 717 O O . THR A 1 92 ? 5.141 1.428 -13.892 1.00 96.25 92 THR A O 1
ATOM 720 N N . GLY A 1 93 ? 7.312 2.005 -14.026 1.00 95.50 93 GLY A N 1
ATOM 721 C CA . GLY A 1 93 ? 7.343 2.665 -12.715 1.00 95.50 93 GLY A CA 1
ATOM 722 C C . GLY A 1 93 ? 6.260 3.736 -12.564 1.00 95.50 93 GLY A C 1
ATOM 723 O O . GLY A 1 93 ? 5.601 3.815 -11.531 1.00 95.50 93 GLY A O 1
ATOM 724 N N . LYS A 1 94 ? 5.972 4.495 -13.631 1.00 95.38 94 LYS A N 1
ATOM 725 C CA . LYS A 1 94 ? 4.877 5.480 -13.656 1.00 95.38 94 LYS A CA 1
ATOM 726 C C . LYS A 1 94 ? 3.503 4.837 -13.424 1.00 95.38 94 LYS A C 1
ATOM 728 O O . LYS A 1 94 ? 2.689 5.403 -12.699 1.00 95.38 94 LYS A O 1
ATOM 733 N N . ILE A 1 95 ? 3.241 3.675 -14.026 1.00 95.50 95 ILE A N 1
AT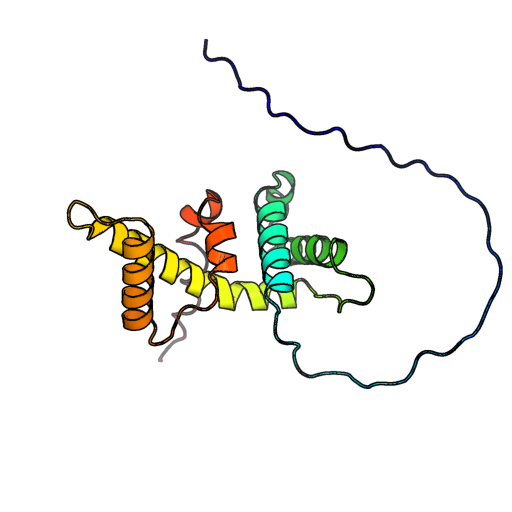OM 734 C CA . ILE A 1 95 ? 1.967 2.954 -13.884 1.00 95.50 95 ILE A CA 1
ATOM 735 C C . ILE A 1 95 ? 1.826 2.378 -12.468 1.00 95.50 95 ILE A C 1
ATOM 737 O O . ILE A 1 95 ? 0.778 2.558 -11.848 1.00 95.50 95 ILE A O 1
ATOM 741 N N . CYS A 1 96 ? 2.883 1.759 -11.937 1.00 96.38 96 CYS A N 1
ATOM 742 C CA . CYS A 1 96 ? 2.928 1.255 -10.561 1.00 96.38 96 CYS A CA 1
ATOM 743 C C . CYS A 1 96 ? 2.704 2.383 -9.541 1.00 96.38 96 CYS A C 1
ATOM 745 O O . CYS A 1 96 ? 1.817 2.279 -8.697 1.00 96.38 96 CYS A O 1
ATOM 747 N N . ASN A 1 97 ? 3.418 3.504 -9.689 1.00 95.50 97 ASN A N 1
ATOM 748 C CA . ASN A 1 97 ? 3.260 4.690 -8.844 1.00 95.50 97 ASN A CA 1
ATOM 749 C C . ASN A 1 97 ? 1.822 5.232 -8.882 1.00 95.50 97 ASN A C 1
ATOM 751 O O . ASN A 1 97 ? 1.221 5.547 -7.858 1.00 95.50 97 ASN A O 1
ATOM 755 N N . ALA A 1 98 ? 1.226 5.313 -10.074 1.00 95.75 98 ALA A N 1
ATOM 756 C CA . ALA A 1 98 ? -0.140 5.799 -10.229 1.00 95.75 98 ALA A CA 1
ATOM 757 C C . ALA A 1 98 ? -1.191 4.853 -9.619 1.00 95.75 98 ALA A C 1
ATOM 759 O O . ALA A 1 98 ? -2.245 5.324 -9.190 1.00 95.75 98 ALA A O 1
ATOM 760 N N . ARG A 1 99 ? -0.956 3.534 -9.598 1.00 96.75 99 ARG A N 1
ATOM 761 C CA . ARG A 1 99 ? -1.827 2.589 -8.879 1.00 96.75 99 ARG A CA 1
ATOM 762 C C . ARG A 1 99 ? -1.667 2.756 -7.371 1.00 96.75 99 ARG A C 1
ATOM 764 O O . ARG A 1 99 ? -2.674 2.915 -6.686 1.00 96.75 99 ARG A O 1
ATOM 771 N N . TRP A 1 100 ? -0.427 2.817 -6.891 1.00 96.56 100 TRP A N 1
ATOM 772 C CA . TRP A 1 100 ? -0.112 3.003 -5.477 1.00 96.56 100 TRP A CA 1
ATOM 773 C C . TRP A 1 100 ? -0.752 4.259 -4.889 1.00 96.56 100 TRP A C 1
ATOM 775 O O . TRP A 1 100 ? -1.495 4.163 -3.921 1.00 96.56 100 TRP A O 1
ATOM 785 N N . ASN A 1 101 ? -0.566 5.424 -5.520 1.00 95.19 101 ASN A N 1
ATOM 786 C CA . ASN A 1 101 ? -1.109 6.691 -5.007 1.00 95.19 101 ASN A CA 1
ATOM 787 C C . ASN A 1 101 ? -2.643 6.748 -4.982 1.00 95.19 101 ASN A C 1
ATOM 789 O O . ASN A 1 101 ? -3.208 7.604 -4.310 1.00 95.19 101 ASN A O 1
ATOM 793 N N . ARG A 1 102 ? -3.332 5.858 -5.707 1.00 95.06 102 ARG A N 1
ATOM 794 C CA . ARG A 1 102 ? -4.793 5.723 -5.612 1.00 95.06 102 ARG A CA 1
ATOM 795 C C . ARG A 1 102 ? -5.214 4.805 -4.468 1.00 95.06 102 ARG A C 1
ATOM 797 O O . ARG A 1 102 ? -6.200 5.096 -3.804 1.00 95.06 102 ARG A O 1
ATOM 804 N N . ALA A 1 103 ? -4.492 3.706 -4.262 1.00 95.81 103 ALA A N 1
ATOM 805 C CA . ALA A 1 103 ? -4.837 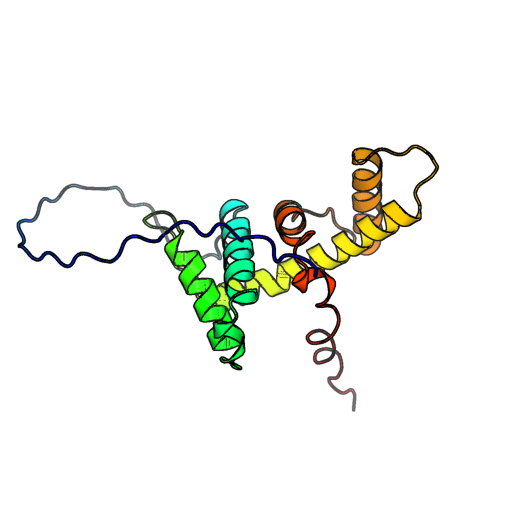2.680 -3.283 1.00 95.81 103 ALA A CA 1
ATOM 806 C C . ALA A 1 103 ? -4.370 3.035 -1.863 1.00 95.81 103 ALA A C 1
ATOM 808 O O . ALA A 1 103 ? -5.158 2.972 -0.922 1.00 95.81 103 ALA A O 1
ATOM 809 N N . ALA A 1 104 ? -3.118 3.468 -1.706 1.00 94.56 104 ALA A N 1
ATOM 810 C CA . ALA A 1 104 ? -2.487 3.668 -0.404 1.00 94.56 104 ALA A CA 1
ATOM 811 C C . ALA A 1 104 ? -3.274 4.604 0.542 1.00 94.56 104 ALA A C 1
ATOM 813 O O . ALA A 1 104 ? -3.494 4.217 1.691 1.00 94.56 104 ALA A O 1
ATOM 814 N N . PRO A 1 105 ? -3.804 5.767 0.101 1.00 94.50 105 PRO A N 1
ATOM 815 C CA . PRO A 1 105 ? -4.603 6.622 0.982 1.00 94.50 105 PRO A CA 1
ATOM 816 C C . PRO A 1 105 ? -5.904 5.966 1.466 1.00 94.50 105 PRO A C 1
ATOM 818 O O . PRO A 1 105 ? -6.365 6.246 2.571 1.00 94.50 105 PRO A O 1
ATOM 821 N N . LEU A 1 106 ? -6.516 5.099 0.652 1.00 95.44 106 LEU A N 1
ATOM 822 C CA . LEU A 1 106 ? -7.730 4.369 1.027 1.00 95.44 106 LEU A CA 1
ATOM 823 C C . LEU A 1 106 ? -7.414 3.313 2.088 1.00 95.44 106 LEU A C 1
ATOM 825 O O . LEU A 1 106 ? -8.144 3.207 3.068 1.00 95.44 106 LEU A O 1
ATOM 829 N N . VAL A 1 107 ? -6.304 2.593 1.917 1.00 96.25 107 VAL A N 1
ATOM 830 C CA . VAL A 1 107 ? -5.816 1.598 2.881 1.00 96.25 107 VAL A CA 1
ATOM 831 C C . VAL A 1 107 ? -5.466 2.263 4.210 1.00 96.25 107 VAL A C 1
ATOM 833 O O . VAL A 1 107 ? -5.854 1.761 5.256 1.00 96.25 107 VAL A O 1
ATOM 836 N N . HIS A 1 108 ? -4.821 3.432 4.187 1.00 93.75 108 HIS A N 1
ATOM 837 C CA . HIS A 1 108 ? -4.489 4.177 5.404 1.00 93.75 108 HIS A CA 1
ATOM 838 C C . HIS A 1 108 ? -5.743 4.635 6.170 1.00 93.75 108 HIS A C 1
ATOM 840 O O . HIS A 1 108 ? -5.844 4.448 7.381 1.00 93.75 108 HIS A O 1
ATOM 846 N N . LYS A 1 109 ? -6.752 5.167 5.466 1.00 95.44 109 LYS A N 1
ATOM 847 C CA . LYS A 1 109 ? -8.053 5.506 6.076 1.00 95.44 109 LYS A CA 1
ATOM 848 C C . LYS A 1 109 ? -8.736 4.286 6.697 1.00 95.44 109 LYS A C 1
ATOM 850 O O . LYS A 1 109 ? -9.374 4.403 7.746 1.00 95.44 109 LYS A O 1
ATOM 855 N N . PHE A 1 110 ? -8.609 3.126 6.057 1.00 96.75 110 PHE A N 1
ATOM 856 C CA . PHE A 1 110 ? -9.123 1.875 6.598 1.00 96.75 110 PHE A CA 1
ATOM 857 C C . PHE A 1 110 ? -8.353 1.441 7.850 1.00 96.75 110 PHE A C 1
ATOM 859 O O . PHE A 1 110 ? -8.987 1.202 8.871 1.00 96.75 110 PHE A O 1
ATOM 866 N N . SER A 1 111 ? -7.015 1.482 7.843 1.00 95.12 111 SER A N 1
ATOM 867 C CA . SER A 1 111 ? -6.191 1.247 9.040 1.00 95.12 111 SER A CA 1
ATOM 868 C C . SER A 1 111 ? -6.601 2.141 10.212 1.00 95.12 111 SER A C 1
ATOM 870 O O . SER A 1 111 ? -6.759 1.655 11.328 1.00 95.12 111 SER A O 1
ATOM 872 N N . GLY A 1 112 ? -6.852 3.431 9.967 1.00 93.81 112 GLY A N 1
ATOM 873 C CA . GLY A 1 112 ? -7.352 4.342 11.001 1.00 93.81 112 GLY A CA 1
ATOM 874 C C . GLY A 1 112 ? -8.741 3.961 11.531 1.00 93.81 112 GLY A C 1
ATOM 875 O O . GLY A 1 112 ? -9.016 4.133 12.715 1.00 93.81 112 GLY A O 1
ATOM 876 N N . SER A 1 113 ? -9.605 3.405 10.678 1.00 95.31 113 SER A N 1
ATOM 877 C CA . SER A 1 113 ? -10.940 2.924 11.066 1.00 95.31 113 SER A CA 1
ATOM 878 C C . SER A 1 113 ? -10.873 1.628 11.877 1.00 95.31 113 SER A C 1
ATOM 880 O O . SER A 1 113 ? -11.633 1.482 12.831 1.00 95.31 113 SER A O 1
ATOM 882 N N . VAL A 1 114 ? -9.926 0.738 11.558 1.00 93.50 114 VAL A N 1
ATOM 883 C CA . VAL A 1 114 ? -9.603 -0.451 12.362 1.00 93.50 114 VAL A CA 1
ATOM 884 C C . VAL A 1 114 ? -9.068 -0.040 13.735 1.00 93.50 114 VAL A C 1
ATOM 886 O O . VAL A 1 114 ? -9.572 -0.504 14.753 1.00 93.50 114 VAL A O 1
ATOM 889 N N . ALA A 1 115 ? -8.114 0.893 13.792 1.00 92.31 115 ALA A N 1
ATOM 890 C CA . ALA A 1 115 ? -7.582 1.401 15.057 1.00 92.31 115 ALA A CA 1
ATOM 891 C C . ALA A 1 115 ? -8.670 2.052 15.931 1.00 92.31 115 ALA A C 1
ATOM 893 O O . ALA A 1 115 ? -8.660 1.918 17.151 1.00 92.31 115 ALA A O 1
ATOM 894 N N . GLU A 1 116 ? -9.630 2.748 15.322 1.00 92.31 116 GLU A N 1
ATOM 895 C CA . GLU A 1 116 ? -10.775 3.308 16.040 1.00 92.31 116 GLU A CA 1
ATOM 896 C C . GLU A 1 116 ? -11.735 2.238 16.556 1.00 92.31 116 GLU A C 1
ATOM 898 O O . GLU A 1 116 ? -12.170 2.334 17.701 1.00 92.31 116 GLU A O 1
ATOM 903 N N . ALA A 1 117 ? -12.013 1.204 15.759 1.00 92.06 117 ALA A N 1
ATOM 904 C CA . ALA A 1 117 ? -12.812 0.064 16.195 1.00 92.06 117 ALA A CA 1
ATOM 905 C C . ALA A 1 117 ? -12.182 -0.621 17.421 1.00 92.06 117 ALA A C 1
ATOM 907 O O . ALA A 1 117 ? -12.876 -0.858 18.406 1.00 92.06 117 ALA A O 1
ATOM 908 N N . TYR A 1 118 ? -10.857 -0.816 17.422 1.00 89.81 118 TYR A N 1
ATOM 909 C CA . TYR A 1 118 ? -10.126 -1.316 18.591 1.00 89.81 118 TYR A CA 1
ATOM 910 C C . TYR A 1 118 ? -10.231 -0.398 19.819 1.00 89.81 118 TYR A C 1
ATOM 912 O O . TYR A 1 118 ? -10.360 -0.891 20.936 1.00 89.81 118 TYR A O 1
ATOM 920 N N . ARG A 1 119 ? -10.198 0.932 19.648 1.00 89.94 119 ARG A N 1
ATOM 921 C CA . ARG A 1 119 ? -10.345 1.883 20.770 1.00 89.94 119 ARG A CA 1
ATOM 922 C C . ARG A 1 119 ? -11.750 1.901 21.364 1.00 89.94 119 ARG A C 1
ATOM 924 O O . ARG A 1 119 ? -11.893 2.145 22.555 1.00 89.94 119 ARG A O 1
ATOM 931 N N . MET A 1 120 ? -12.771 1.691 20.537 1.00 84.94 120 MET A N 1
ATOM 932 C CA . MET A 1 120 ? -14.169 1.683 20.972 1.00 84.94 120 MET A CA 1
ATOM 933 C C . MET A 1 120 ? -14.581 0.376 21.653 1.00 84.94 120 MET A C 1
ATOM 935 O O . MET A 1 120 ? -15.714 0.291 22.116 1.00 84.94 120 MET A O 1
ATOM 939 N N . ASN A 1 121 ? -13.692 -0.622 21.700 1.00 72.56 121 ASN A N 1
ATOM 940 C CA . ASN A 1 121 ? -14.032 -1.998 22.023 1.00 72.56 121 ASN A CA 1
ATOM 941 C C . ASN A 1 121 ? -14.785 -2.140 23.367 1.00 72.56 121 ASN A C 1
ATOM 943 O O . ASN A 1 121 ? -14.173 -1.990 24.431 1.00 72.56 121 ASN A O 1
ATOM 947 N N . PRO A 1 122 ? -16.091 -2.470 23.346 1.00 62.03 122 PRO A N 1
ATOM 948 C CA . PRO A 1 122 ? -16.816 -2.914 24.529 1.00 62.03 122 PRO A CA 1
ATOM 949 C C . PRO A 1 122 ? -16.221 -4.253 24.976 1.00 62.03 122 PRO A C 1
ATOM 951 O O . PRO A 1 122 ? -15.911 -5.102 24.143 1.00 62.03 122 PRO A O 1
ATOM 954 N N . SER A 1 123 ? -16.037 -4.464 26.279 1.00 65.19 123 SER A N 1
ATOM 955 C CA . SER A 1 123 ? -15.436 -5.691 26.819 1.00 65.19 123 SER A CA 1
ATOM 956 C 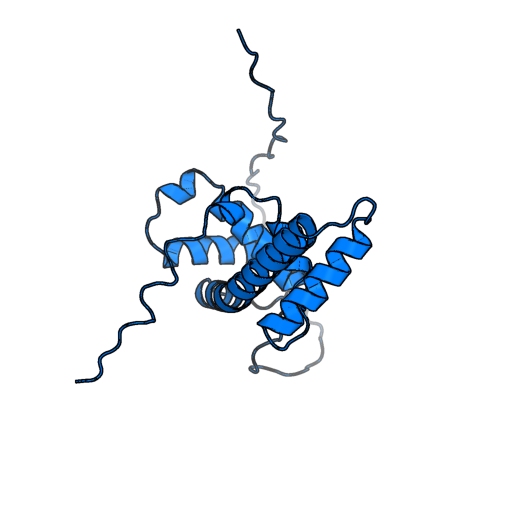C . SER A 1 123 ? -16.057 -6.959 26.203 1.00 65.19 123 SER A C 1
ATOM 958 O O . SER A 1 123 ? -17.211 -7.270 26.494 1.00 65.19 123 SER A O 1
ATOM 960 N N . GLY A 1 124 ? -15.290 -7.689 25.382 1.00 70.69 124 GLY A N 1
ATOM 961 C CA . GLY A 1 124 ? -15.680 -8.999 24.845 1.00 70.69 124 GLY A CA 1
ATOM 962 C C . GLY A 1 124 ? -15.838 -9.128 23.324 1.00 70.69 124 GLY A C 1
ATOM 963 O O . GLY A 1 124 ? -16.186 -10.223 22.891 1.00 70.69 124 GLY A O 1
ATOM 964 N N . ALA A 1 125 ? -15.589 -8.092 22.512 1.00 75.19 125 ALA A N 1
ATOM 965 C CA . ALA A 1 125 ? -15.680 -8.244 21.053 1.00 75.19 125 ALA A CA 1
ATOM 966 C C . ALA A 1 125 ? -14.519 -9.079 20.478 1.00 75.19 125 ALA A C 1
ATOM 968 O O . ALA A 1 125 ? -13.368 -8.950 20.912 1.00 75.19 125 ALA A O 1
ATOM 969 N N . ASN A 1 126 ? -14.833 -9.930 19.499 1.00 85.94 126 ASN A N 1
ATOM 970 C CA . ASN A 1 126 ? -13.853 -10.734 18.768 1.00 85.94 126 ASN A CA 1
ATOM 971 C C . ASN A 1 126 ? -13.280 -9.962 17.555 1.00 85.94 126 ASN A C 1
ATOM 973 O O . ASN A 1 126 ? -13.688 -8.838 17.263 1.00 85.94 126 ASN A O 1
ATOM 977 N N . GLU A 1 127 ? -12.305 -10.541 16.847 1.00 87.25 127 GLU A N 1
ATOM 978 C CA . GLU A 1 127 ? -11.665 -9.879 15.695 1.00 87.25 127 GLU A CA 1
ATOM 979 C C . GLU A 1 127 ? -12.655 -9.587 14.551 1.00 87.25 127 GLU A C 1
ATOM 981 O O . GLU A 1 127 ? -12.571 -8.529 13.922 1.00 87.25 127 GLU A O 1
ATOM 986 N N . ASP A 1 128 ? -13.639 -10.462 14.328 1.00 90.19 128 ASP A N 1
ATOM 987 C CA . ASP A 1 128 ? -14.664 -10.267 13.298 1.00 90.19 128 ASP A CA 1
ATOM 988 C C . ASP A 1 128 ? -15.567 -9.068 13.621 1.00 90.19 128 ASP A C 1
ATOM 990 O O . ASP A 1 128 ? -15.914 -8.296 12.723 1.00 90.19 128 ASP A O 1
ATOM 994 N N . ASP A 1 129 ? -15.909 -8.865 14.895 1.00 90.94 129 ASP A N 1
ATOM 995 C CA . ASP A 1 129 ? -16.688 -7.713 15.361 1.00 90.94 129 ASP A CA 1
ATOM 996 C C . ASP A 1 129 ? -15.922 -6.404 15.127 1.00 90.94 129 ASP A C 1
ATOM 998 O O . ASP A 1 129 ? -16.473 -5.422 14.616 1.00 90.94 129 ASP A O 1
ATOM 1002 N N . ILE A 1 130 ? -14.620 -6.400 15.439 1.00 91.06 130 ILE A N 1
ATOM 1003 C CA . ILE A 1 130 ? -13.736 -5.255 15.188 1.00 91.06 130 ILE A CA 1
ATOM 1004 C C . ILE A 1 130 ? -13.674 -4.943 13.693 1.00 91.06 130 ILE A C 1
ATOM 1006 O O . ILE A 1 130 ? -13.775 -3.778 13.299 1.00 91.06 130 ILE A O 1
ATOM 1010 N N . MET A 1 131 ? -13.548 -5.965 12.847 1.00 94.12 131 MET A N 1
ATOM 1011 C CA . MET A 1 131 ? -13.498 -5.783 11.400 1.00 94.12 131 MET A CA 1
ATOM 1012 C C . MET A 1 131 ? -14.818 -5.251 10.840 1.00 94.12 131 MET A C 1
ATOM 1014 O O . MET 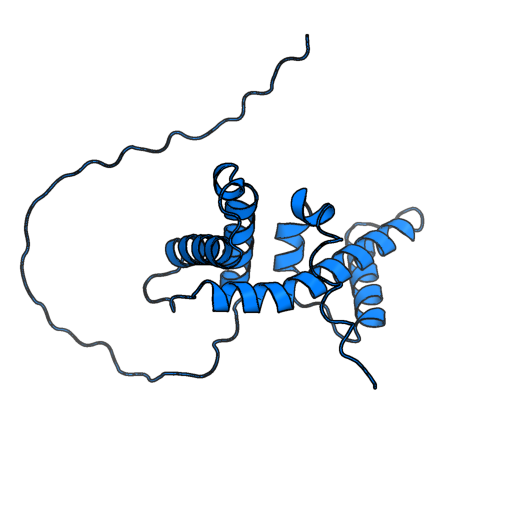A 1 131 ? -14.804 -4.319 10.031 1.00 94.12 131 MET A O 1
ATOM 1018 N N . GLN A 1 132 ? -15.963 -5.761 11.297 1.00 94.06 132 GLN A N 1
ATOM 1019 C CA . GLN A 1 132 ? -17.274 -5.238 10.903 1.00 94.06 132 GLN A CA 1
ATOM 1020 C C . GLN A 1 132 ? -17.436 -3.764 11.291 1.00 94.06 132 GLN A C 1
ATOM 1022 O O . GLN A 1 132 ? -17.831 -2.941 10.457 1.00 94.06 132 GLN A O 1
ATOM 1027 N N . LEU A 1 133 ? -17.053 -3.401 12.519 1.00 93.69 133 LEU A N 1
ATOM 1028 C CA . LEU A 1 133 ? -17.084 -2.017 12.984 1.00 93.69 133 LEU A CA 1
ATOM 1029 C C . LEU A 1 133 ? -16.134 -1.124 12.172 1.00 93.69 133 LEU A C 1
ATOM 1031 O O . LEU A 1 133 ? -16.499 -0.013 11.787 1.00 93.69 133 LEU A O 1
ATOM 1035 N N . ALA A 1 134 ? -14.939 -1.611 11.837 1.00 95.25 134 ALA A N 1
ATOM 1036 C CA . ALA A 1 134 ? -13.988 -0.886 11.000 1.00 95.25 134 ALA A CA 1
ATOM 1037 C C . ALA A 1 134 ? -14.544 -0.602 9.596 1.00 95.25 134 ALA A C 1
ATOM 1039 O O . ALA A 1 134 ? -14.408 0.518 9.093 1.00 95.25 134 ALA A O 1
ATOM 1040 N N . HIS A 1 135 ? -15.212 -1.582 8.979 1.00 96.62 135 HIS A N 1
ATOM 1041 C CA . HIS A 1 135 ? -15.889 -1.410 7.693 1.00 96.62 135 HIS A CA 1
ATOM 1042 C C . HIS A 1 135 ? -17.024 -0.379 7.773 1.00 96.62 135 HIS A C 1
ATOM 1044 O O . HIS A 1 135 ? -17.107 0.494 6.904 1.00 96.62 135 HIS A O 1
ATOM 1050 N N . ALA A 1 136 ? -17.846 -0.419 8.826 1.00 95.62 136 ALA A N 1
ATOM 1051 C CA . ALA A 1 136 ? -18.919 0.552 9.048 1.00 95.62 136 ALA A CA 1
ATOM 1052 C C . ALA A 1 136 ? -18.379 1.981 9.253 1.00 95.62 136 ALA A C 1
ATOM 1054 O O . ALA A 1 136 ? -18.853 2.938 8.627 1.00 95.62 136 ALA A O 1
ATOM 1055 N N . ASN A 1 137 ? -17.327 2.124 10.064 1.00 94.94 137 ASN A N 1
ATOM 1056 C CA . ASN A 1 137 ? -16.645 3.396 10.301 1.00 94.94 137 ASN A CA 1
ATOM 1057 C C . ASN A 1 137 ? -16.050 3.956 9.006 1.00 94.94 137 ASN A C 1
ATOM 1059 O O . ASN A 1 137 ? -16.211 5.139 8.695 1.00 94.94 137 ASN A O 1
ATOM 1063 N N . TYR A 1 138 ? -15.384 3.106 8.221 1.00 97.12 138 TYR A N 1
ATOM 1064 C CA . TYR A 1 138 ? -14.813 3.501 6.940 1.00 97.12 138 TYR A CA 1
ATOM 1065 C C . TYR A 1 138 ? -15.892 3.973 5.965 1.00 97.12 138 TYR A C 1
ATOM 1067 O O . TYR A 1 138 ? -15.748 5.034 5.355 1.00 97.12 138 TYR A O 1
ATOM 1075 N N . GLN A 1 139 ? -16.982 3.215 5.830 1.00 96.50 139 GLN A N 1
ATOM 1076 C CA . GLN A 1 139 ? -18.068 3.554 4.916 1.00 96.50 139 GLN A CA 1
ATOM 1077 C C . GLN A 1 139 ? -18.732 4.877 5.296 1.00 96.50 139 GLN A C 1
ATOM 1079 O O . GLN A 1 139 ? -18.997 5.689 4.413 1.00 96.50 139 GLN A O 1
ATOM 1084 N N . THR A 1 140 ? -18.910 5.139 6.591 1.00 95.94 140 THR A N 1
ATOM 1085 C CA . THR A 1 140 ? -19.410 6.428 7.092 1.00 95.94 140 THR 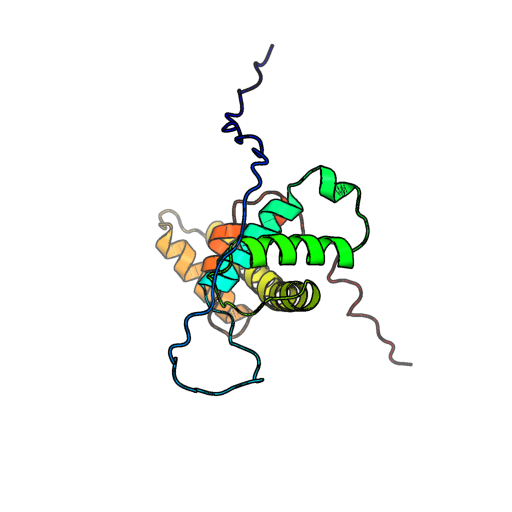A CA 1
ATOM 1086 C C . THR A 1 140 ? -18.486 7.589 6.704 1.00 95.94 140 THR A C 1
ATOM 1088 O O . THR A 1 140 ? -18.956 8.644 6.288 1.00 95.94 140 THR A O 1
ATOM 1091 N N . LYS A 1 141 ? -17.162 7.398 6.781 1.00 93.56 141 LYS A N 1
ATOM 1092 C CA . LYS A 1 141 ? -16.163 8.447 6.497 1.00 93.56 141 LYS A CA 1
ATOM 1093 C C . LYS A 1 141 ? -15.895 8.675 5.009 1.00 93.56 141 LYS A C 1
ATOM 1095 O O . LYS A 1 141 ? -15.593 9.794 4.602 1.00 93.56 141 LYS A O 1
ATOM 1100 N N . VAL A 1 142 ? -15.917 7.616 4.200 1.00 94.25 142 VAL A N 1
ATOM 1101 C CA . VAL A 1 142 ? -15.505 7.644 2.782 1.00 94.25 142 VAL A CA 1
ATOM 1102 C C . VAL A 1 142 ? -16.705 7.602 1.831 1.00 94.25 142 VAL A C 1
ATOM 1104 O O . VAL A 1 142 ? -16.575 7.954 0.658 1.00 94.25 142 VAL A O 1
ATOM 1107 N N . GLY A 1 143 ? -17.878 7.187 2.314 1.00 94.44 143 GLY A N 1
ATOM 1108 C CA . GLY A 1 143 ? -19.097 7.035 1.518 1.00 94.44 143 GLY A CA 1
ATOM 1109 C C . GLY A 1 143 ? -19.084 5.821 0.584 1.00 94.44 143 GLY A C 1
ATOM 1110 O O . GLY A 1 143 ? -19.927 5.725 -0.306 1.00 94.44 143 GLY A O 1
ATOM 1111 N N . LYS A 1 144 ? -18.114 4.909 0.733 1.00 92.88 144 LYS A N 1
ATOM 1112 C CA . LYS A 1 144 ? -17.951 3.706 -0.098 1.00 92.88 144 LYS A CA 1
ATOM 1113 C C . LYS A 1 144 ? -17.484 2.526 0.739 1.00 92.88 144 LYS A C 1
ATOM 1115 O O . LYS A 1 144 ? -16.762 2.704 1.718 1.00 92.88 144 LYS A O 1
ATOM 1120 N N . THR A 1 145 ? -17.858 1.325 0.315 1.00 94.56 145 THR A N 1
ATOM 1121 C CA . THR A 1 145 ? -17.328 0.077 0.868 1.00 94.56 145 THR A CA 1
ATOM 1122 C C . THR A 1 145 ? -15.843 -0.050 0.541 1.00 94.56 145 THR A C 1
ATOM 1124 O O . THR A 1 145 ? -15.431 0.222 -0.587 1.00 94.56 145 THR A O 1
ATOM 1127 N N . PHE A 1 146 ? -15.043 -0.472 1.516 1.00 95.81 146 PHE A N 1
ATOM 1128 C CA . PHE A 1 146 ? -13.624 -0.738 1.304 1.00 95.81 146 PHE A CA 1
ATOM 1129 C C . PHE A 1 146 ? -13.424 -2.039 0.514 1.00 95.81 146 PHE A C 1
ATOM 1131 O O . PHE A 1 146 ? -13.885 -3.093 0.941 1.00 95.81 146 PHE A O 1
ATOM 1138 N N . ASP A 1 147 ? -12.728 -1.965 -0.621 1.00 95.25 147 ASP A N 1
ATOM 1139 C CA . ASP A 1 147 ? -12.517 -3.071 -1.567 1.00 95.25 147 ASP A CA 1
ATOM 1140 C C . ASP A 1 147 ? -11.037 -3.479 -1.722 1.00 95.25 147 ASP A C 1
ATOM 1142 O O . ASP A 1 147 ? -10.696 -4.301 -2.572 1.00 95.25 147 ASP A O 1
ATOM 1146 N N . LEU A 1 148 ? -10.142 -2.935 -0.888 1.00 96.62 148 LEU A N 1
ATOM 1147 C CA . LEU A 1 148 ? -8.694 -3.183 -0.935 1.00 96.62 148 LEU A CA 1
ATOM 1148 C C . LEU A 1 148 ? -8.190 -3.966 0.287 1.00 96.62 148 LEU A C 1
ATOM 1150 O O . LEU A 1 148 ? -7.085 -3.724 0.776 1.00 96.62 148 LEU A O 1
ATOM 1154 N N . MET A 1 149 ? -8.978 -4.926 0.780 1.00 96.81 149 MET A N 1
ATOM 1155 C CA . MET A 1 149 ? -8.596 -5.755 1.935 1.00 96.81 149 MET A CA 1
ATOM 1156 C C . MET A 1 149 ? -7.269 -6.491 1.732 1.00 96.81 149 MET A C 1
ATOM 1158 O O . MET A 1 149 ? -6.469 -6.584 2.658 1.00 96.81 149 MET A O 1
ATOM 1162 N N . HIS A 1 150 ? -6.977 -6.942 0.511 1.00 96.81 150 HIS A N 1
ATOM 1163 C CA . HIS A 1 150 ? -5.693 -7.562 0.170 1.00 96.81 150 HIS A CA 1
ATOM 1164 C C . HIS A 1 150 ? -4.498 -6.622 0.344 1.00 96.81 150 HIS A C 1
ATOM 1166 O O . HIS A 1 150 ? -3.426 -7.096 0.701 1.00 96.81 150 HIS A O 1
ATOM 1172 N N . TRP A 1 151 ? -4.660 -5.314 0.123 1.00 97.38 151 TRP A N 1
ATOM 1173 C CA . TRP A 1 151 ? -3.595 -4.347 0.405 1.00 97.38 151 TRP A CA 1
ATOM 1174 C C . TRP A 1 151 ? -3.387 -4.191 1.902 1.00 97.38 151 TRP A C 1
ATOM 1176 O O . TRP A 1 151 ? -2.252 -4.213 2.368 1.00 97.38 151 TRP A O 1
ATOM 1186 N N . TRP A 1 152 ? -4.482 -4.025 2.646 1.00 96.62 152 TRP A N 1
ATOM 1187 C CA . TRP A 1 152 ? -4.418 -3.815 4.086 1.00 96.62 152 TRP A CA 1
ATOM 1188 C C . TRP A 1 152 ? -3.767 -5.003 4.798 1.00 96.62 152 TRP A C 1
ATOM 1190 O O . TRP A 1 152 ? -2.842 -4.801 5.575 1.00 96.62 152 TRP A O 1
ATOM 1200 N N . LEU A 1 153 ? -4.159 -6.235 4.457 1.00 95.31 153 LEU A N 1
ATOM 1201 C CA . LEU A 1 153 ? -3.581 -7.453 5.035 1.00 95.31 153 LEU A CA 1
ATOM 1202 C C . LEU A 1 153 ? -2.067 -7.572 4.810 1.00 95.31 153 LEU A C 1
ATOM 1204 O O . LEU A 1 153 ? -1.369 -8.068 5.685 1.00 95.31 153 LEU A O 1
ATOM 1208 N N . LEU A 1 154 ? -1.557 -7.113 3.663 1.00 95.44 154 LEU A N 1
ATOM 1209 C CA . LEU A 1 154 ? -0.120 -7.145 3.365 1.00 95.44 154 LEU A CA 1
ATOM 1210 C C . LEU A 1 154 ? 0.659 -6.012 4.045 1.00 95.44 154 LEU A C 1
ATOM 1212 O O . LEU A 1 154 ? 1.859 -6.147 4.265 1.00 95.44 154 LEU A O 1
ATOM 1216 N N . LEU A 1 155 ? 0.005 -4.883 4.332 1.00 94.31 155 LEU A N 1
ATOM 1217 C CA . LEU A 1 155 ? 0.658 -3.669 4.828 1.00 94.31 155 LEU A CA 1
ATOM 1218 C C . LEU A 1 155 ? 0.521 -3.463 6.337 1.00 94.31 155 LEU A C 1
ATOM 1220 O O . LEU A 1 155 ? 1.339 -2.745 6.907 1.00 94.31 155 LEU A O 1
ATOM 1224 N N . LYS A 1 156 ? -0.486 -4.064 6.983 1.00 90.19 156 LYS A N 1
ATOM 1225 C CA . LYS A 1 156 ? -0.820 -3.799 8.391 1.00 90.19 156 LYS A CA 1
ATOM 1226 C C . LYS A 1 156 ? 0.329 -4.079 9.365 1.00 90.19 156 LYS A C 1
ATOM 1228 O O . LYS A 1 156 ? 0.422 -3.381 10.358 1.00 90.19 156 LYS A O 1
ATOM 1233 N N . ASP A 1 157 ? 1.207 -5.032 9.045 1.00 86.19 157 ASP A N 1
ATOM 1234 C CA . ASP A 1 157 ? 2.325 -5.440 9.909 1.00 86.19 157 ASP A CA 1
ATOM 1235 C C . ASP A 1 157 ? 3.688 -4.902 9.413 1.00 86.19 157 ASP A C 1
ATOM 1237 O O . ASP A 1 157 ? 4.743 -5.327 9.883 1.00 86.19 157 ASP A O 1
ATOM 1241 N N . VAL A 1 158 ? 3.704 -3.992 8.427 1.00 85.88 158 VAL A N 1
ATOM 1242 C CA . VAL A 1 158 ? 4.940 -3.416 7.871 1.00 85.88 158 VAL A CA 1
ATOM 1243 C C . VAL A 1 158 ? 5.317 -2.157 8.668 1.00 85.88 158 VAL A C 1
ATOM 1245 O O . VAL A 1 158 ? 4.638 -1.142 8.523 1.00 85.88 158 VAL A O 1
ATOM 1248 N N . PRO A 1 159 ? 6.437 -2.119 9.422 1.00 74.94 159 PRO A N 1
ATOM 1249 C CA . PRO A 1 159 ? 6.755 -0.987 10.309 1.00 74.94 159 PRO A CA 1
ATOM 1250 C C . PRO A 1 159 ? 6.825 0.368 9.587 1.00 74.94 159 PRO A C 1
ATOM 1252 O O . PRO A 1 159 ? 6.371 1.398 10.077 1.00 74.94 159 PRO A O 1
ATOM 1255 N N . LYS A 1 160 ? 7.343 0.364 8.351 1.00 70.50 160 LYS A N 1
ATOM 1256 C CA . LYS A 1 160 ? 7.447 1.563 7.506 1.00 70.50 160 LYS A CA 1
ATOM 1257 C C . LYS A 1 160 ? 6.083 2.119 7.074 1.00 70.50 160 LYS A C 1
ATOM 1259 O O . LYS A 1 160 ? 5.981 3.302 6.758 1.00 70.50 160 LYS A O 1
ATOM 1264 N N . TRP A 1 161 ? 5.053 1.275 7.034 1.00 70.88 161 TRP A N 1
ATOM 1265 C CA . TRP A 1 161 ? 3.683 1.673 6.716 1.00 70.88 161 TRP A CA 1
ATOM 1266 C C . TRP A 1 161 ? 3.029 2.423 7.882 1.00 70.88 161 TRP A C 1
ATOM 1268 O O . TRP A 1 161 ? 2.298 3.385 7.654 1.00 70.88 161 TRP A O 1
ATOM 1278 N N . GLU A 1 162 ? 3.356 2.050 9.120 1.00 58.94 162 GLU A N 1
ATOM 1279 C CA . GLU A 1 162 ? 2.848 2.708 10.328 1.00 58.94 162 GLU A CA 1
ATOM 1280 C C . GLU A 1 162 ? 3.474 4.096 10.550 1.00 58.94 162 GLU A C 1
ATOM 1282 O O . GLU A 1 162 ? 2.792 5.018 10.991 1.00 58.94 162 GLU A O 1
ATOM 1287 N N . THR A 1 163 ? 4.754 4.284 10.195 1.00 50.88 163 THR A N 1
ATOM 1288 C CA . THR A 1 163 ? 5.480 5.561 10.390 1.00 50.88 163 THR A CA 1
ATOM 1289 C C . THR A 1 163 ? 5.273 6.581 9.254 1.00 50.88 163 THR A C 1
ATOM 1291 O O . THR A 1 163 ? 5.621 7.751 9.386 1.00 50.88 163 THR A O 1
ATOM 1294 N N . GLY A 1 164 ? 4.711 6.174 8.112 1.00 47.88 164 GLY A N 1
ATOM 1295 C CA . GLY A 1 164 ? 4.685 6.959 6.867 1.00 47.88 164 GLY A CA 1
ATOM 1296 C C . GLY A 1 164 ? 3.635 8.075 6.777 1.00 47.88 164 GLY A C 1
ATOM 1297 O O . GLY A 1 164 ? 3.140 8.337 5.680 1.00 47.88 164 GLY A O 1
ATOM 1298 N N . CYS A 1 165 ? 3.262 8.707 7.891 1.00 47.41 165 CYS A N 1
ATOM 1299 C CA . CYS A 1 165 ? 2.142 9.644 7.936 1.00 47.41 165 CYS A CA 1
ATOM 1300 C C . CYS A 1 165 ? 2.459 11.098 7.523 1.00 47.41 165 CYS A C 1
ATOM 1302 O O . CYS A 1 165 ? 1.518 11.883 7.514 1.00 47.41 165 CYS A O 1
ATOM 1304 N N . ASP A 1 166 ? 3.688 11.493 7.140 1.00 38.06 166 ASP A N 1
ATOM 1305 C CA . ASP A 1 166 ? 3.987 12.946 7.119 1.00 38.06 166 ASP A CA 1
ATOM 1306 C C . ASP A 1 166 ? 4.866 13.546 5.998 1.00 38.06 166 ASP A C 1
ATOM 1308 O O . ASP A 1 166 ? 5.484 14.577 6.209 1.00 38.06 166 ASP A O 1
ATOM 1312 N N . GLU A 1 167 ? 4.941 12.994 4.775 1.00 37.06 167 GLU A N 1
ATOM 1313 C CA . GLU A 1 167 ? 5.772 13.666 3.734 1.00 37.06 167 GLU A CA 1
ATOM 1314 C C . GLU A 1 167 ? 5.229 13.712 2.297 1.00 37.06 167 GLU A C 1
ATOM 1316 O O . GLU A 1 167 ? 5.935 14.091 1.358 1.00 37.06 167 GLU A O 1
ATOM 1321 N N . SER A 1 168 ? 3.960 13.367 2.060 1.00 39.47 168 SER A N 1
ATOM 1322 C CA . SER A 1 168 ? 3.417 13.438 0.688 1.00 39.47 168 SER A CA 1
ATOM 1323 C C . SER A 1 168 ? 2.033 14.058 0.521 1.00 39.47 168 SER A C 1
ATOM 1325 O O . SER A 1 168 ? 1.575 14.164 -0.617 1.00 39.47 168 SER A O 1
ATOM 1327 N N . ILE A 1 169 ? 1.400 14.548 1.593 1.00 44.25 169 ILE A N 1
ATOM 1328 C CA . ILE A 1 169 ? 0.053 15.140 1.506 1.00 44.25 169 ILE A CA 1
ATOM 1329 C C . ILE A 1 169 ? 0.038 16.681 1.564 1.00 44.25 169 ILE A C 1
ATOM 1331 O O . ILE A 1 169 ? -0.926 17.275 1.086 1.00 44.25 169 ILE A O 1
ATOM 1335 N N . GLU A 1 170 ? 1.103 17.377 1.977 1.00 38.81 170 GLU A N 1
ATOM 1336 C CA . GLU A 1 170 ? 1.001 18.840 2.157 1.00 38.81 170 GLU A CA 1
ATOM 1337 C C . GLU A 1 170 ? 1.245 19.723 0.913 1.00 38.81 170 GLU A C 1
ATOM 1339 O O . GLU A 1 170 ? 0.920 20.908 0.926 1.00 38.81 170 GLU A O 1
ATOM 1344 N N . VAL A 1 171 ? 1.725 19.192 -0.220 1.00 39.66 171 VAL A N 1
ATOM 1345 C CA . VAL A 1 171 ? 2.050 20.056 -1.385 1.00 39.66 171 VAL A CA 1
ATOM 1346 C C . VAL A 1 171 ? 0.874 20.245 -2.363 1.00 39.66 171 VAL A C 1
ATOM 1348 O O . VAL A 1 171 ? 0.950 21.052 -3.285 1.00 39.66 171 VAL A O 1
ATOM 1351 N N . ALA A 1 172 ? -0.259 19.561 -2.170 1.00 44.81 172 ALA A N 1
ATOM 1352 C CA . ALA A 1 172 ? -1.404 19.661 -3.089 1.00 44.81 172 ALA A CA 1
ATOM 1353 C C . ALA A 1 172 ? -2.488 20.679 -2.668 1.00 44.81 172 ALA A C 1
ATOM 1355 O O . ALA A 1 172 ? -3.448 20.874 -3.410 1.00 44.81 172 ALA A O 1
ATOM 1356 N N . GLY A 1 173 ? -2.350 21.333 -1.506 1.00 37.03 173 GLY A N 1
ATOM 1357 C CA . GLY A 1 173 ? -3.384 22.210 -0.933 1.00 37.03 173 GLY A CA 1
ATOM 1358 C C . GLY A 1 173 ? -3.217 23.716 -1.164 1.00 37.03 173 GLY A C 1
ATOM 1359 O O . GLY A 1 173 ? -4.134 24.473 -0.861 1.00 37.03 173 GLY A O 1
ATOM 1360 N N . LYS A 1 174 ? -2.084 24.187 -1.699 1.00 47.84 174 LYS A N 1
ATOM 1361 C CA . LYS A 1 174 ? -1.848 25.624 -1.921 1.00 47.84 174 LYS A CA 1
ATOM 1362 C C . LYS A 1 174 ? -1.646 25.921 -3.401 1.00 47.84 174 LYS A C 1
ATOM 1364 O O . LYS A 1 174 ? -0.523 26.013 -3.885 1.00 47.84 174 LYS A O 1
ATOM 1369 N N . ARG A 1 175 ? -2.752 26.113 -4.123 1.00 37.31 175 ARG A N 1
ATOM 1370 C CA . ARG A 1 175 ? -2.743 26.912 -5.353 1.00 37.31 175 ARG A CA 1
ATOM 1371 C C . ARG A 1 175 ? -3.740 28.058 -5.193 1.00 37.31 175 ARG A C 1
ATOM 1373 O O . ARG A 1 175 ? -4.945 27.845 -5.159 1.00 37.31 175 ARG A O 1
ATOM 1380 N N . LEU A 1 176 ? -3.132 29.222 -4.971 1.00 40.34 176 LEU A N 1
ATOM 1381 C CA . LEU A 1 176 ? -3.626 30.595 -4.918 1.00 40.34 176 LEU A CA 1
ATOM 1382 C C . LEU A 1 176 ? -5.053 30.849 -5.433 1.00 40.34 176 LEU A C 1
ATOM 1384 O O . LEU A 1 176 ? -5.370 30.573 -6.588 1.00 40.34 176 LEU A O 1
ATOM 1388 N N . ARG A 1 177 ? -5.856 31.488 -4.573 1.00 39.41 177 ARG A N 1
ATOM 1389 C CA . ARG A 1 177 ? -6.728 32.594 -4.976 1.00 39.41 177 ARG A CA 1
ATOM 1390 C C . ARG A 1 177 ? -5.942 33.878 -4.723 1.00 39.41 177 ARG A C 1
ATOM 1392 O O . ARG A 1 177 ? -5.701 34.190 -3.561 1.00 39.41 177 ARG A O 1
ATOM 1399 N N . GLU A 1 178 ? -5.565 34.557 -5.793 1.00 49.94 178 GLU A N 1
ATOM 1400 C CA . GLU A 1 178 ? -5.408 36.012 -5.867 1.00 49.94 178 GLU A CA 1
ATOM 1401 C C . GLU A 1 178 ? -6.151 36.465 -7.123 1.00 49.94 178 GLU A C 1
ATOM 1403 O O . GLU A 1 178 ? -6.058 35.732 -8.139 1.00 49.94 178 GLU A O 1
#